Protein AF-A0A674AC96-F1 (afdb_monomer)

Solvent-accessible surface area (backbone atoms only — not comparable to full-atom values): 7397 Å² total; per-residue 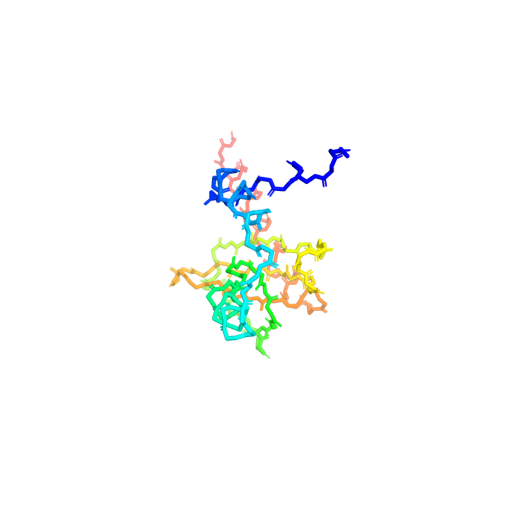(Å²): 136,88,90,78,75,88,74,84,86,72,98,69,66,78,69,61,66,71,56,60,78,75,60,88,80,70,61,73,66,58,54,53,51,48,53,62,73,60,60,70,77,70,84,85,58,64,89,62,62,58,94,65,89,75,65,68,90,48,51,77,47,74,46,84,41,68,64,46,102,86,30,92,50,62,31,37,34,34,35,29,78,85,77,48,77,42,33,34,51,72,90,39,69,68,51,50,53,52,5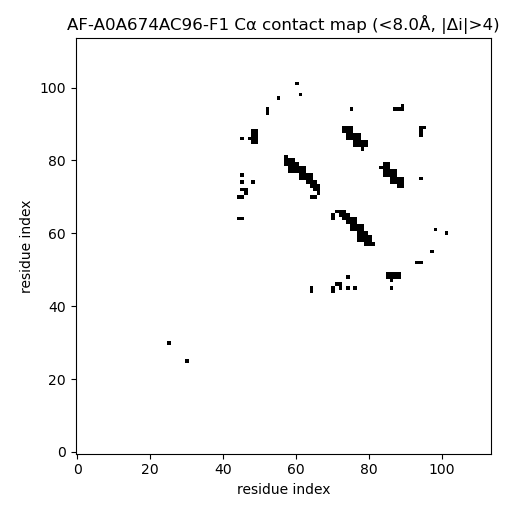2,50,54,52,50,51,51,53,53,51,54,56,60,76,75,108

Sequence (114 aa):
SVCLCYYWNTEINCWTIRVIFSLHQDSSLIVYLFIFFTARRRKGCCQSYTGGEIPFGVIVGYTLQTPIEICRIPAIIFHTEKGKDLCADPSKSWVIQHVNRLGDRAVHIRKSQS

InterPro domains:
  IPR000827 CC chemokine, conserved site [PS00472] (45-88)
  IPR001811 Chemokine interleukin-8-like domain [PF00048] (45-102)
  IPR001811 Chemokine interleukin-8-like domain [SM00199] (42-102)
  IPR036048 Chemokine interleukin-8-like superfamily [SSF54117] (42-109)
  IPR039809 Chemokine beta/gamma/delta [PTHR12015] (38-102)

Radius of gyration: 21.25 Å; Cα contacts (8 Å, |Δi|>4): 91; chains: 1; bounding box: 54×45×34 Å

Organism: Salmo trutta (NCBI:txid8032)

Structure (mmCIF, N/CA/C/O backbone):
data_AF-A0A674AC96-F1
#
_entry.id   AF-A0A674AC96-F1
#
loop_
_atom_site.group_PDB
_atom_site.id
_atom_site.type_symbol
_atom_site.label_atom_id
_atom_site.label_alt_id
_atom_site.label_comp_id
_atom_site.label_asym_id
_atom_site.label_entity_id
_atom_site.label_seq_id
_atom_site.pdbx_PDB_ins_code
_atom_site.Cartn_x
_atom_site.Cartn_y
_atom_site.Cartn_z
_atom_site.occupancy
_atom_site.B_iso_or_equiv
_atom_site.auth_seq_id
_atom_site.auth_comp_id
_atom_site.auth_asym_id
_atom_site.auth_atom_id
_atom_site.pdbx_PDB_model_num
ATOM 1 N N . SER A 1 1 ? 38.240 -1.709 -1.115 1.00 33.84 1 SER A N 1
ATOM 2 C CA . SER A 1 1 ? 37.853 -1.468 0.284 1.00 33.84 1 SER A CA 1
ATOM 3 C C . SER A 1 1 ? 36.583 -0.639 0.335 1.00 33.84 1 SER A C 1
ATOM 5 O O . SER A 1 1 ? 36.549 0.420 -0.265 1.00 33.84 1 SER A O 1
ATOM 7 N N . VAL A 1 2 ? 35.574 -1.165 1.038 1.00 32.88 2 VAL A N 1
ATOM 8 C CA . VAL A 1 2 ? 34.388 -0.488 1.607 1.00 32.88 2 VAL A CA 1
ATOM 9 C C . VAL A 1 2 ? 33.355 0.131 0.645 1.00 32.88 2 VAL A C 1
ATOM 11 O O . VAL A 1 2 ? 33.310 1.336 0.459 1.00 32.88 2 VAL A O 1
ATOM 14 N N . CYS A 1 3 ? 32.439 -0.695 0.124 1.00 27.28 3 CYS A N 1
ATOM 15 C CA . CYS A 1 3 ? 31.068 -0.253 -0.195 1.00 27.28 3 CYS A CA 1
ATOM 16 C C . CYS A 1 3 ? 30.062 -1.427 -0.190 1.00 27.28 3 CYS A C 1
ATOM 18 O O . CYS A 1 3 ? 29.196 -1.536 -1.045 1.00 27.28 3 CYS A O 1
ATOM 20 N N . LEU A 1 4 ? 30.208 -2.360 0.759 1.00 29.59 4 LEU A N 1
ATOM 21 C CA . LEU A 1 4 ? 29.271 -3.485 0.955 1.00 29.59 4 LEU A CA 1
ATOM 22 C C . LEU A 1 4 ? 28.627 -3.491 2.351 1.00 29.59 4 LEU A C 1
ATOM 24 O O . LEU A 1 4 ? 27.894 -4.413 2.690 1.00 29.59 4 LEU A O 1
ATOM 28 N N . CYS A 1 5 ? 28.860 -2.451 3.159 1.00 31.81 5 CYS A N 1
ATOM 29 C CA . CYS A 1 5 ? 28.284 -2.350 4.503 1.00 31.81 5 CYS A CA 1
ATOM 30 C C . CYS A 1 5 ? 26.919 -1.641 4.553 1.00 31.81 5 CYS A C 1
ATOM 32 O O . CYS A 1 5 ? 26.299 -1.640 5.608 1.00 31.81 5 CYS A O 1
ATOM 34 N N . TYR A 1 6 ? 26.422 -1.051 3.459 1.00 29.28 6 TYR A N 1
ATOM 35 C CA . TYR A 1 6 ? 25.280 -0.124 3.539 1.00 29.28 6 TYR A CA 1
ATOM 36 C C . TYR A 1 6 ? 23.878 -0.737 3.405 1.00 29.28 6 TYR A C 1
ATOM 38 O O . TYR A 1 6 ? 22.902 0.002 3.354 1.00 29.28 6 TYR A O 1
ATOM 46 N N . TYR A 1 7 ? 23.736 -2.064 3.387 1.00 28.48 7 TYR A N 1
ATOM 47 C CA . TYR A 1 7 ? 22.407 -2.693 3.358 1.00 28.48 7 TYR A CA 1
ATOM 48 C C . TYR A 1 7 ? 22.304 -3.884 4.317 1.00 28.48 7 TYR A C 1
ATOM 50 O O . TYR A 1 7 ? 21.885 -4.987 3.969 1.00 28.48 7 TYR A O 1
ATOM 58 N N . TRP A 1 8 ? 22.708 -3.656 5.566 1.00 32.81 8 TRP A N 1
ATOM 59 C CA . TRP A 1 8 ? 22.309 -4.512 6.678 1.00 32.81 8 TRP A CA 1
ATOM 60 C C . TRP A 1 8 ? 20.800 -4.364 6.913 1.00 32.81 8 TRP A C 1
ATOM 62 O O . TRP A 1 8 ? 20.370 -3.373 7.489 1.00 32.81 8 TRP A O 1
ATOM 72 N N . ASN A 1 9 ? 20.007 -5.354 6.492 1.00 33.19 9 ASN A N 1
ATOM 73 C CA . ASN A 1 9 ? 19.041 -5.981 7.403 1.00 33.19 9 ASN A CA 1
ATOM 74 C C . ASN A 1 9 ? 18.579 -7.358 6.894 1.00 33.19 9 ASN A C 1
ATOM 76 O O . ASN A 1 9 ? 17.442 -7.560 6.465 1.00 33.19 9 ASN A O 1
ATOM 80 N N . THR A 1 10 ? 19.490 -8.328 6.874 1.00 37.03 10 THR A N 1
ATOM 81 C CA . THR A 1 10 ? 19.140 -9.752 6.988 1.00 37.03 10 THR A CA 1
ATOM 82 C C . THR A 1 10 ? 20.388 -10.469 7.478 1.00 37.03 10 THR A C 1
ATOM 84 O O . THR A 1 10 ? 21.419 -10.391 6.816 1.00 37.03 10 THR A O 1
ATOM 87 N N . GLU A 1 11 ? 20.309 -11.106 8.642 1.00 37.62 11 GLU A N 1
ATOM 88 C CA . GLU A 1 11 ? 21.405 -11.834 9.282 1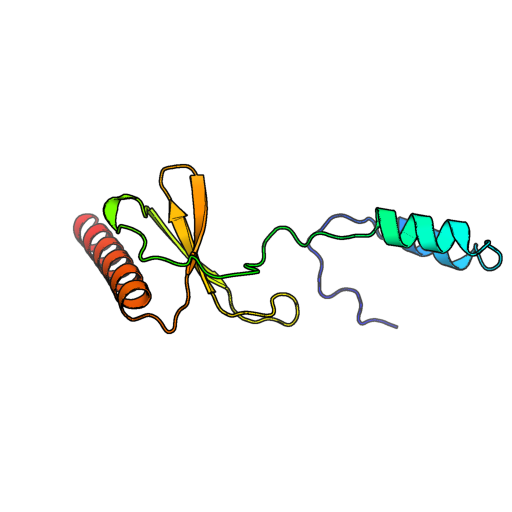.00 37.62 11 GLU A CA 1
ATOM 89 C C . GLU A 1 11 ? 22.006 -12.906 8.358 1.00 37.62 11 GLU A C 1
ATOM 91 O O . GLU A 1 11 ? 21.562 -14.050 8.306 1.00 37.62 11 GLU A O 1
ATOM 96 N N . ILE A 1 12 ? 23.050 -12.541 7.619 1.00 40.28 12 ILE A N 1
ATOM 97 C CA . ILE A 1 12 ?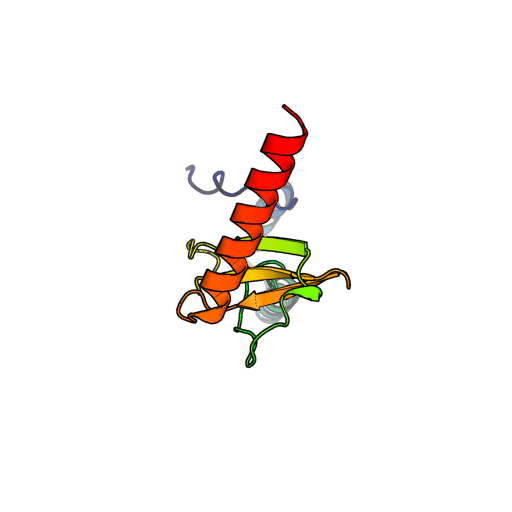 24.023 -13.485 7.080 1.00 40.28 12 ILE A CA 1
ATOM 98 C C . ILE A 1 12 ? 25.361 -13.011 7.627 1.00 40.28 12 ILE A C 1
ATOM 100 O O . ILE A 1 12 ? 25.948 -12.043 7.149 1.00 40.28 12 ILE A O 1
ATOM 104 N N . ASN A 1 13 ? 25.788 -13.654 8.711 1.00 37.69 13 ASN A N 1
ATOM 105 C CA . ASN A 1 13 ? 26.997 -13.314 9.447 1.00 37.69 13 ASN A CA 1
ATOM 106 C C . ASN A 1 13 ? 28.218 -13.264 8.511 1.00 37.69 13 ASN A C 1
ATOM 108 O O . ASN A 1 13 ? 28.499 -14.236 7.813 1.00 37.69 13 ASN A O 1
ATOM 112 N N . CYS A 1 14 ? 28.982 -12.163 8.560 1.00 42.59 14 CYS A N 1
ATOM 113 C CA . CYS A 1 14 ? 30.210 -11.880 7.788 1.00 42.59 14 CYS A CA 1
ATOM 114 C C . CYS A 1 14 ? 31.295 -12.983 7.814 1.00 42.59 14 CYS A C 1
ATOM 116 O O . CYS A 1 14 ? 32.270 -12.916 7.066 1.00 42.59 14 CYS A O 1
ATOM 118 N N . TRP A 1 15 ? 31.138 -14.005 8.656 1.00 31.83 15 TRP A N 1
ATOM 119 C CA . TRP A 1 15 ? 31.978 -15.200 8.690 1.00 31.83 15 TRP A CA 1
ATOM 120 C C . TRP A 1 15 ? 31.879 -16.049 7.415 1.00 31.83 15 TRP A C 1
ATOM 122 O O . TRP A 1 15 ? 32.867 -16.667 7.029 1.00 31.83 15 TRP A O 1
ATOM 132 N N . THR A 1 16 ? 30.738 -16.047 6.717 1.00 41.78 16 THR A N 1
ATOM 133 C CA . THR A 1 16 ? 30.533 -16.869 5.508 1.00 41.78 16 THR A CA 1
ATOM 134 C C . THR A 1 16 ? 31.306 -16.363 4.290 1.00 41.78 16 THR A C 1
ATOM 136 O O . THR A 1 16 ? 31.719 -17.164 3.456 1.00 41.78 16 THR A O 1
ATOM 139 N N . ILE A 1 17 ? 31.595 -15.061 4.204 1.00 43.34 17 ILE A N 1
ATOM 140 C CA . ILE A 1 17 ? 32.365 -14.492 3.085 1.00 43.34 17 ILE A CA 1
ATOM 141 C C . ILE A 1 17 ? 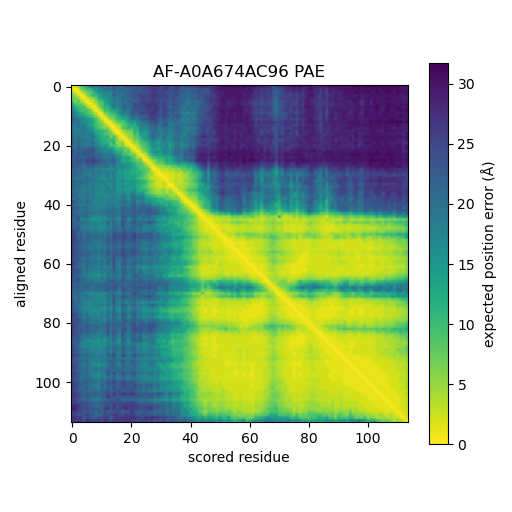33.848 -14.903 3.159 1.00 43.34 17 ILE A C 1
ATOM 143 O O . ILE A 1 17 ? 34.473 -15.109 2.119 1.00 43.34 17 ILE A O 1
ATOM 147 N N . ARG A 1 18 ? 34.410 -15.120 4.362 1.00 41.62 18 ARG A N 1
ATOM 148 C CA . ARG A 1 18 ? 35.795 -15.621 4.521 1.00 41.62 18 ARG A CA 1
ATOM 149 C C . ARG A 1 18 ? 35.988 -17.056 4.020 1.00 41.62 18 ARG A C 1
ATOM 151 O O . ARG A 1 18 ? 37.125 -17.440 3.780 1.00 41.62 18 ARG A O 1
ATOM 158 N N . VAL A 1 19 ? 34.912 -17.823 3.837 1.00 44.84 19 VAL A N 1
ATOM 159 C CA . VAL A 1 19 ? 34.973 -19.212 3.346 1.00 44.84 19 VAL A CA 1
ATOM 160 C C . VAL A 1 19 ? 35.057 -19.269 1.812 1.00 44.84 19 VAL A C 1
ATOM 162 O O . VAL A 1 19 ? 35.648 -20.193 1.264 1.00 44.84 19 VAL A O 1
ATOM 165 N N . ILE A 1 20 ? 34.540 -18.252 1.110 1.00 49.91 20 ILE A N 1
ATOM 166 C CA . ILE A 1 20 ? 34.445 -18.229 -0.363 1.00 49.91 20 ILE A CA 1
ATOM 167 C C . ILE A 1 20 ? 35.821 -18.072 -1.037 1.00 49.91 20 ILE A C 1
ATOM 169 O O . ILE A 1 20 ? 36.044 -18.637 -2.101 1.00 49.91 20 ILE A O 1
ATOM 173 N N . PHE A 1 21 ? 36.778 -17.370 -0.421 1.00 43.41 21 PHE A N 1
ATOM 174 C CA . PHE A 1 21 ? 38.101 -17.156 -1.032 1.00 43.41 21 PHE A CA 1
ATOM 175 C C . PHE A 1 21 ? 39.040 -18.378 -0.991 1.00 43.41 21 PHE A C 1
ATOM 177 O O . PHE A 1 21 ? 40.068 -18.357 -1.663 1.00 43.41 21 PHE A O 1
ATOM 184 N N . SER A 1 22 ? 38.696 -19.443 -0.256 1.00 43.16 22 SER A N 1
ATOM 185 C CA . SER A 1 22 ? 39.505 -20.675 -0.195 1.00 43.16 22 SER A CA 1
ATOM 186 C C . SER A 1 22 ? 39.062 -21.770 -1.174 1.00 43.16 22 SER A C 1
ATOM 188 O O . SER A 1 22 ? 39.722 -22.802 -1.253 1.00 43.16 22 SER A O 1
ATOM 190 N N . LEU A 1 23 ? 37.982 -21.569 -1.936 1.00 45.88 23 LEU A N 1
ATOM 191 C CA . LEU A 1 23 ? 37.443 -22.555 -2.882 1.00 45.88 23 LEU A CA 1
ATOM 192 C C . LEU A 1 23 ? 37.712 -22.113 -4.326 1.00 45.88 23 LEU A C 1
ATOM 194 O O . LEU A 1 23 ? 36.806 -21.873 -5.118 1.00 45.88 23 LEU A O 1
ATOM 198 N N . HIS A 1 24 ? 38.992 -21.976 -4.672 1.00 45.69 24 HIS A N 1
ATOM 199 C CA . HIS A 1 24 ? 39.433 -21.680 -6.039 1.00 45.69 24 HIS A CA 1
ATOM 200 C C . HIS A 1 24 ? 39.441 -22.917 -6.960 1.00 45.69 24 HIS A C 1
ATOM 202 O O . HIS A 1 24 ? 40.037 -22.872 -8.034 1.00 45.69 24 HIS A O 1
ATOM 208 N N . GLN A 1 25 ? 38.778 -24.016 -6.581 1.00 56.75 25 GLN A N 1
ATOM 209 C CA . GLN A 1 25 ? 38.823 -25.260 -7.348 1.00 56.75 25 GLN A CA 1
ATOM 210 C C . GLN A 1 25 ? 37.564 -26.119 -7.172 1.00 56.75 25 GLN A C 1
ATOM 212 O O . GLN A 1 25 ? 37.677 -27.266 -6.763 1.00 56.75 25 GLN A O 1
ATOM 217 N N . ASP A 1 26 ? 36.366 -25.620 -7.493 1.00 50.97 26 ASP A N 1
ATOM 218 C CA . ASP A 1 26 ? 35.162 -26.447 -7.341 1.00 50.97 26 ASP A CA 1
ATOM 219 C C . ASP A 1 26 ? 34.239 -26.457 -8.564 1.00 50.97 26 ASP A C 1
ATOM 221 O O . ASP A 1 26 ? 33.622 -25.467 -8.955 1.00 50.97 26 ASP A O 1
ATOM 225 N N . SER A 1 27 ? 34.195 -27.655 -9.153 1.00 65.50 27 SER A N 1
ATOM 226 C CA . SER A 1 27 ? 33.262 -28.229 -10.124 1.00 65.50 27 SER A CA 1
ATOM 227 C C . SER A 1 27 ? 31.946 -27.466 -10.321 1.00 65.50 27 SER A C 1
ATOM 229 O O . SER A 1 27 ? 31.228 -27.173 -9.366 1.00 65.50 27 SER A O 1
ATOM 231 N N . SER A 1 28 ? 31.552 -27.272 -11.588 1.00 66.00 28 SER A N 1
ATOM 232 C CA . SER A 1 28 ? 30.357 -26.521 -12.014 1.00 66.00 28 SER A CA 1
ATOM 233 C C . SER A 1 28 ? 29.065 -26.883 -11.265 1.00 66.00 28 SER A C 1
ATOM 235 O O . SER A 1 28 ? 28.218 -26.020 -11.062 1.00 66.00 28 SER A O 1
ATOM 237 N N . LEU A 1 29 ? 28.914 -28.129 -10.805 1.00 61.84 29 LEU A N 1
ATOM 238 C CA . LEU A 1 29 ? 27.750 -28.588 -10.037 1.00 61.84 29 LEU A CA 1
ATOM 239 C C . LEU A 1 29 ? 27.596 -27.887 -8.677 1.00 61.84 29 LEU A C 1
ATOM 241 O O . LEU A 1 29 ? 26.471 -27.598 -8.276 1.00 61.84 29 LEU A O 1
ATOM 245 N N . ILE A 1 30 ? 28.699 -27.574 -7.989 1.00 69.06 30 ILE A N 1
ATOM 246 C CA . ILE A 1 30 ? 28.680 -26.873 -6.694 1.00 69.06 30 ILE A CA 1
ATOM 247 C C . ILE A 1 30 ? 28.190 -25.436 -6.890 1.00 69.06 30 ILE A C 1
ATOM 249 O O . ILE A 1 30 ? 27.361 -24.953 -6.119 1.00 69.06 30 ILE A O 1
ATOM 253 N N . VAL A 1 31 ? 28.620 -24.788 -7.977 1.00 66.62 31 VAL A N 1
ATOM 254 C CA . VAL A 1 31 ? 28.141 -23.456 -8.370 1.00 66.62 31 VAL A CA 1
ATOM 255 C C . VAL A 1 31 ? 26.632 -23.481 -8.647 1.00 66.62 31 VAL A C 1
ATOM 257 O O . VAL A 1 31 ? 25.905 -22.636 -8.129 1.00 66.62 31 VAL A O 1
ATOM 260 N N . TYR A 1 32 ? 26.128 -24.470 -9.396 1.00 65.88 32 TYR A N 1
ATOM 261 C CA . TYR A 1 32 ? 24.689 -24.607 -9.674 1.00 65.88 32 TYR A CA 1
ATOM 262 C C . TYR A 1 32 ? 23.856 -24.884 -8.417 1.00 65.88 32 TYR A C 1
ATOM 264 O O . TYR A 1 32 ? 22.801 -24.273 -8.238 1.00 65.88 32 TYR A O 1
ATOM 272 N N . LEU A 1 33 ? 24.333 -25.754 -7.523 1.00 63.19 33 LEU A N 1
ATOM 273 C CA . LEU A 1 33 ? 23.701 -26.004 -6.226 1.00 63.19 33 LEU A CA 1
ATOM 274 C C . LEU A 1 33 ? 23.659 -24.724 -5.385 1.00 63.19 33 LEU A C 1
ATOM 276 O O . LEU A 1 33 ? 22.606 -24.380 -4.857 1.00 63.19 33 LEU A O 1
ATOM 280 N N . PHE A 1 34 ? 24.754 -23.966 -5.319 1.00 62.69 34 PHE A N 1
ATOM 281 C CA . PHE A 1 34 ? 24.801 -22.698 -4.592 1.00 62.69 34 PHE A CA 1
ATOM 282 C C . PHE A 1 34 ? 23.841 -21.652 -5.176 1.00 62.69 34 PHE A C 1
ATOM 284 O O . PHE A 1 34 ? 23.124 -20.995 -4.425 1.00 62.69 34 PHE A O 1
ATOM 291 N N . ILE A 1 35 ? 23.748 -21.525 -6.504 1.00 61.34 35 ILE A N 1
ATOM 292 C CA . ILE A 1 35 ? 22.773 -20.641 -7.171 1.00 61.34 35 ILE A CA 1
ATOM 293 C C . ILE A 1 35 ? 21.334 -21.064 -6.837 1.00 61.34 35 ILE A C 1
ATOM 295 O O . ILE A 1 35 ? 20.490 -20.215 -6.552 1.00 61.34 35 ILE A O 1
ATOM 299 N N . PHE A 1 36 ? 21.053 -22.369 -6.822 1.00 57.91 36 PHE A N 1
ATOM 300 C CA . PHE A 1 36 ? 19.735 -22.901 -6.479 1.00 57.91 36 PHE A CA 1
ATOM 301 C C . PHE A 1 36 ? 19.376 -22.645 -5.006 1.00 57.91 36 PHE A C 1
ATOM 303 O O . PHE A 1 36 ? 18.277 -22.177 -4.710 1.00 57.91 36 PHE A O 1
ATOM 310 N N . PHE A 1 37 ? 20.317 -22.867 -4.082 1.00 57.44 37 PHE A N 1
ATOM 311 C CA . PHE A 1 37 ? 20.134 -22.596 -2.650 1.00 57.44 37 PHE A CA 1
ATOM 312 C C . PHE A 1 37 ? 20.064 -21.096 -2.324 1.00 57.44 37 PHE A C 1
ATOM 314 O O . PHE A 1 37 ? 19.348 -20.699 -1.406 1.00 57.44 37 PHE A O 1
ATOM 321 N N . THR A 1 38 ? 20.762 -20.245 -3.082 1.00 54.31 38 THR A N 1
ATOM 322 C CA . THR A 1 38 ? 20.741 -18.780 -2.914 1.00 54.31 38 THR A CA 1
ATOM 323 C C . THR A 1 38 ? 19.632 -18.088 -3.706 1.00 54.31 38 THR A C 1
ATOM 325 O O . THR A 1 38 ? 19.595 -16.854 -3.741 1.00 54.31 38 THR A O 1
ATOM 328 N N . ALA A 1 39 ? 18.683 -18.839 -4.284 1.00 53.84 39 ALA A N 1
ATOM 329 C CA . ALA A 1 39 ? 17.489 -18.297 -4.925 1.00 53.84 39 ALA A CA 1
ATOM 330 C C . ALA A 1 39 ? 16.614 -17.553 -3.900 1.00 53.84 39 ALA A C 1
ATOM 332 O O . ALA A 1 39 ? 15.631 -18.052 -3.348 1.00 53.84 39 ALA A O 1
ATOM 333 N N . ARG A 1 40 ? 16.975 -16.298 -3.637 1.00 53.50 40 ARG A N 1
ATOM 334 C CA . ARG A 1 40 ? 16.266 -15.401 -2.739 1.00 53.50 40 ARG A CA 1
ATOM 335 C C . ARG A 1 40 ? 14.978 -14.972 -3.428 1.00 53.50 40 ARG A C 1
ATOM 337 O O . ARG A 1 40 ? 14.939 -13.959 -4.124 1.00 53.50 40 ARG A O 1
ATOM 344 N N . ARG A 1 41 ? 13.887 -15.707 -3.194 1.00 51.78 41 ARG A N 1
ATOM 345 C CA . ARG A 1 41 ? 12.537 -15.135 -3.310 1.00 51.78 41 ARG A CA 1
ATOM 346 C C . ARG A 1 41 ? 12.511 -13.958 -2.338 1.00 51.78 41 ARG A C 1
ATOM 348 O O . ARG A 1 41 ? 12.450 -14.157 -1.127 1.00 51.78 41 ARG A O 1
ATOM 355 N N . ARG A 1 42 ? 12.664 -12.736 -2.857 1.00 53.62 42 ARG A N 1
ATOM 356 C CA . ARG A 1 42 ? 12.653 -11.509 -2.054 1.00 53.62 42 ARG A CA 1
ATOM 357 C C . ARG A 1 42 ? 11.253 -11.345 -1.464 1.00 53.62 42 ARG A C 1
ATOM 359 O O . ARG A 1 42 ? 10.364 -10.791 -2.102 1.00 53.62 42 ARG A O 1
ATOM 366 N N . LYS A 1 43 ? 11.050 -11.912 -0.273 1.00 56.38 43 LYS A N 1
ATOM 367 C CA . LYS A 1 43 ? 9.849 -11.729 0.540 1.00 56.38 43 LYS A CA 1
ATOM 368 C C . LYS A 1 43 ? 9.776 -10.240 0.883 1.00 56.38 43 LYS A C 1
ATOM 370 O O . LYS A 1 43 ? 10.661 -9.752 1.577 1.00 56.38 43 LYS A O 1
ATOM 375 N N . GLY A 1 44 ? 8.798 -9.524 0.329 1.00 70.06 44 GLY A N 1
ATOM 376 C CA . GLY A 1 44 ? 8.511 -8.137 0.713 1.00 70.06 44 GLY A CA 1
ATOM 377 C C . GLY A 1 44 ? 8.205 -7.155 -0.420 1.00 70.06 44 GLY A C 1
ATOM 378 O O . GLY A 1 44 ? 7.590 -6.139 -0.138 1.00 70.06 44 GLY A O 1
ATOM 379 N N . CYS A 1 45 ? 8.573 -7.430 -1.680 1.00 80.69 45 CYS A N 1
ATOM 380 C CA . CYS A 1 45 ? 8.189 -6.550 -2.797 1.00 80.69 45 CYS A CA 1
ATOM 381 C C . CYS A 1 45 ? 6.903 -7.041 -3.476 1.00 80.69 45 CYS A C 1
ATOM 383 O O . CYS A 1 45 ? 6.776 -8.229 -3.789 1.00 80.69 45 CYS A O 1
ATOM 385 N N . CYS A 1 46 ? 6.020 -6.111 -3.833 1.00 86.12 46 CYS A N 1
ATOM 386 C CA . CYS A 1 46 ? 4.970 -6.350 -4.817 1.00 86.12 46 CYS A CA 1
ATOM 387 C C . CYS A 1 46 ? 5.578 -6.724 -6.173 1.00 86.12 46 CYS A C 1
ATOM 389 O O . CYS A 1 46 ? 6.472 -6.038 -6.670 1.00 86.12 46 CYS A O 1
ATOM 391 N N . GLN A 1 47 ? 5.080 -7.810 -6.766 1.00 82.88 47 GLN A N 1
ATOM 392 C CA . GLN A 1 47 ? 5.467 -8.273 -8.107 1.00 82.88 47 GLN A CA 1
ATOM 393 C C . GLN A 1 47 ? 4.385 -7.987 -9.154 1.00 82.88 47 GLN A C 1
ATOM 395 O O . GLN A 1 47 ? 4.687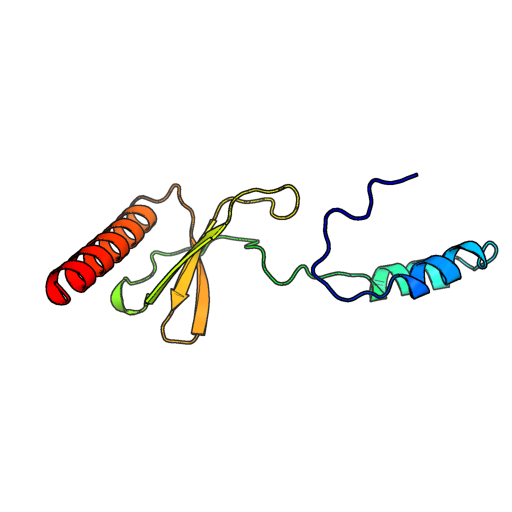 -7.889 -10.339 1.00 82.88 47 GLN A O 1
ATOM 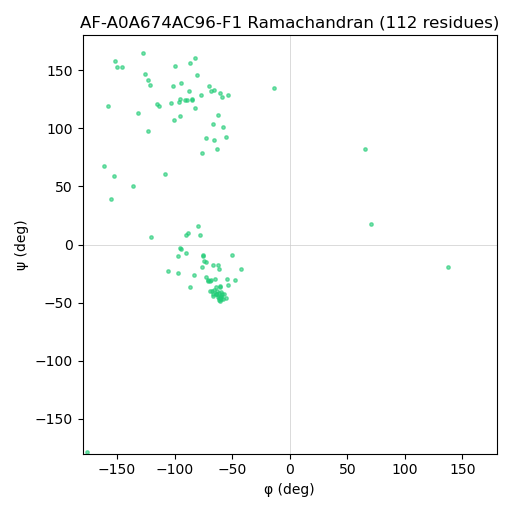400 N N . SER A 1 48 ? 3.136 -7.834 -8.715 1.00 86.62 48 SER A N 1
ATOM 401 C CA . SER A 1 48 ? 1.974 -7.556 -9.555 1.00 86.62 48 SER A CA 1
ATOM 402 C C . SER A 1 48 ? 0.920 -6.792 -8.760 1.00 86.62 48 SER A C 1
ATOM 404 O O . SER A 1 48 ? 0.879 -6.879 -7.531 1.00 86.62 48 SER A O 1
ATOM 406 N N . TYR A 1 49 ? 0.045 -6.080 -9.464 1.00 92.38 49 TYR A N 1
ATOM 407 C CA . TYR A 1 49 ? -1.117 -5.425 -8.871 1.00 92.38 49 TYR A CA 1
ATOM 408 C C . TYR A 1 49 ? -2.319 -6.369 -8.798 1.00 92.38 49 TYR A C 1
ATOM 410 O O . TYR A 1 49 ? -2.436 -7.323 -9.569 1.00 92.38 49 TYR A O 1
ATOM 418 N N . THR A 1 50 ? -3.230 -6.078 -7.877 1.00 90.19 50 THR A N 1
ATOM 419 C CA . THR A 1 50 ? -4.538 -6.727 -7.792 1.00 90.19 50 THR A CA 1
ATOM 420 C C . THR A 1 50 ? -5.377 -6.310 -8.999 1.00 90.19 50 THR A C 1
ATOM 422 O O . THR A 1 50 ? -5.448 -5.129 -9.331 1.00 90.19 50 THR A O 1
ATOM 425 N N . GLY A 1 51 ? -6.003 -7.279 -9.672 1.00 88.62 51 GLY A N 1
ATOM 426 C CA . GLY A 1 51 ? -6.733 -7.033 -10.922 1.00 88.62 51 GLY A CA 1
ATOM 427 C C . GLY A 1 51 ? -8.067 -6.296 -10.764 1.00 88.62 51 GLY A C 1
ATOM 428 O O . GLY A 1 51 ? -8.601 -5.804 -11.753 1.00 88.62 51 GLY A O 1
ATOM 429 N N . GLY A 1 52 ? -8.605 -6.211 -9.546 1.00 90.31 52 GLY A N 1
ATOM 430 C CA . GLY A 1 52 ? -9.894 -5.586 -9.252 1.00 90.31 52 GLY A CA 1
ATOM 431 C C . GLY A 1 52 ? -9.810 -4.538 -8.148 1.00 90.31 52 GLY A C 1
ATOM 432 O O . GLY A 1 52 ? -8.829 -4.476 -7.404 1.00 90.31 52 GLY A O 1
ATOM 433 N N . GLU A 1 53 ? -10.862 -3.728 -8.048 1.00 93.00 53 GLU A N 1
ATOM 434 C CA . GLU A 1 53 ? -11.047 -2.804 -6.932 1.00 93.00 53 GLU A CA 1
ATOM 435 C C . GLU A 1 53 ? -11.260 -3.581 -5.631 1.00 93.00 53 GLU A C 1
ATOM 437 O O . GLU A 1 53 ? -12.028 -4.545 -5.569 1.00 93.00 53 GLU A O 1
ATOM 442 N N . ILE A 1 54 ? -10.542 -3.170 -4.589 1.00 92.81 54 ILE A N 1
ATOM 443 C CA . ILE A 1 54 ? -10.616 -3.796 -3.272 1.00 92.81 54 ILE A CA 1
ATOM 444 C C . ILE A 1 54 ? -11.685 -3.052 -2.472 1.00 92.81 54 ILE A C 1
ATOM 446 O O . ILE A 1 54 ? -11.559 -1.842 -2.306 1.00 92.81 54 ILE A O 1
ATOM 450 N N . PRO A 1 55 ? -12.708 -3.731 -1.928 1.00 93.94 55 PRO A N 1
ATOM 451 C CA . PRO A 1 55 ? -13.718 -3.068 -1.113 1.00 93.94 55 PRO A CA 1
ATOM 452 C C . PRO A 1 55 ? -13.099 -2.366 0.104 1.00 93.94 55 PRO A C 1
ATOM 454 O O . PRO A 1 55 ? -12.422 -2.998 0.912 1.00 93.94 55 PRO A O 1
ATOM 457 N N . PHE A 1 56 ? -13.388 -1.077 0.299 1.00 94.44 56 PHE A N 1
ATOM 458 C CA . PHE A 1 56 ? -12.832 -0.299 1.417 1.00 94.44 56 PHE A CA 1
ATOM 459 C C . PHE A 1 56 ? -13.065 -0.927 2.798 1.00 94.44 56 PHE A C 1
ATOM 461 O O . PHE A 1 56 ? -12.215 -0.822 3.675 1.00 94.44 56 PHE A O 1
ATOM 468 N N . GLY A 1 57 ? -14.212 -1.583 2.996 1.00 93.44 57 GLY A N 1
ATOM 469 C CA . GLY A 1 57 ? -14.596 -2.149 4.291 1.00 93.44 57 GLY A CA 1
ATOM 470 C C . GLY A 1 57 ? -13.648 -3.225 4.818 1.00 93.44 57 GLY A C 1
ATOM 471 O O . GLY A 1 57 ? -13.632 -3.449 6.018 1.00 93.44 57 GLY A O 1
ATOM 472 N N . VAL A 1 58 ? -12.849 -3.863 3.955 1.00 94.19 58 VAL A N 1
ATOM 473 C CA . VAL A 1 58 ? -11.888 -4.894 4.382 1.00 94.19 58 VAL A CA 1
ATOM 474 C C . VAL A 1 58 ? -10.481 -4.347 4.628 1.00 94.19 58 VAL A C 1
ATOM 476 O O . VAL A 1 58 ? -9.602 -5.116 5.015 1.00 94.19 58 VAL A O 1
ATOM 479 N N . ILE A 1 59 ? -10.247 -3.056 4.367 1.00 95.94 59 ILE A N 1
ATOM 480 C CA . ILE A 1 59 ? -8.932 -2.415 4.444 1.00 95.94 59 ILE A CA 1
ATOM 481 C C . ILE A 1 59 ? -8.778 -1.728 5.801 1.00 95.94 59 ILE A C 1
ATOM 483 O O . ILE A 1 59 ? -9.547 -0.831 6.149 1.00 95.94 59 ILE A O 1
ATOM 487 N N . VAL A 1 60 ? -7.735 -2.110 6.540 1.00 94.38 60 VAL A N 1
ATOM 488 C CA . VAL A 1 60 ? -7.403 -1.513 7.846 1.00 94.38 60 VAL A CA 1
ATOM 489 C C . VAL A 1 60 ? -6.340 -0.430 7.750 1.00 94.38 60 VAL A C 1
ATOM 491 O O . VAL A 1 60 ? -6.274 0.453 8.600 1.00 94.38 60 VAL A O 1
ATOM 494 N N . GLY A 1 61 ? -5.506 -0.479 6.715 1.00 94.06 61 GLY A N 1
ATOM 495 C CA . GLY A 1 61 ? -4.388 0.437 6.557 1.00 94.06 61 GLY A CA 1
ATOM 496 C C . GLY A 1 61 ? -3.658 0.224 5.243 1.00 94.06 61 GLY A C 1
ATOM 497 O O . GLY A 1 61 ? -4.037 -0.621 4.428 1.00 94.06 61 GLY A O 1
ATOM 498 N N . TYR A 1 62 ? -2.601 1.003 5.040 1.00 94.75 62 TYR A N 1
ATOM 499 C CA . TYR A 1 62 ? -1.783 0.920 3.841 1.00 94.75 62 TYR A CA 1
ATOM 500 C C . TYR A 1 62 ? -0.310 1.202 4.137 1.00 94.75 62 TYR A C 1
ATOM 5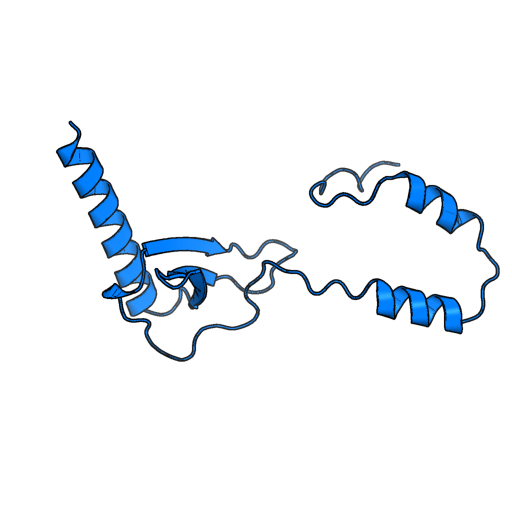02 O O . TYR A 1 62 ? 0.015 1.956 5.052 1.00 94.75 62 TYR A O 1
ATOM 510 N N . THR A 1 63 ? 0.563 0.635 3.310 1.00 91.69 63 THR A N 1
ATOM 511 C CA . THR A 1 63 ? 1.997 0.927 3.268 1.00 91.69 63 THR A CA 1
ATOM 512 C C . THR A 1 63 ? 2.384 1.371 1.861 1.00 91.69 63 THR A C 1
ATOM 514 O O . THR A 1 63 ? 1.888 0.841 0.865 1.00 91.69 63 THR A O 1
ATOM 517 N N . LEU A 1 64 ? 3.278 2.354 1.765 1.00 91.06 64 LEU A N 1
ATOM 518 C CA . LEU A 1 64 ? 3.813 2.826 0.490 1.00 91.06 64 LEU A CA 1
ATOM 519 C C . LEU A 1 64 ? 5.061 2.027 0.113 1.00 91.06 64 LEU A C 1
ATOM 521 O O . LEU A 1 64 ? 6.032 1.992 0.866 1.00 91.06 64 LEU A O 1
ATOM 525 N N . GLN A 1 65 ? 5.052 1.432 -1.076 1.00 86.25 65 GLN A N 1
ATOM 526 C CA . GLN A 1 65 ? 6.233 0.832 -1.683 1.00 86.25 65 GLN A CA 1
ATOM 527 C C . GLN A 1 65 ? 6.807 1.800 -2.716 1.00 86.25 65 GLN A C 1
ATOM 529 O O . GLN A 1 65 ? 6.255 1.976 -3.806 1.00 86.25 65 GLN A O 1
ATOM 534 N N . THR A 1 66 ? 7.940 2.411 -2.380 1.00 81.38 66 THR A N 1
ATOM 535 C CA . THR A 1 66 ? 8.716 3.220 -3.319 1.00 81.38 66 THR A CA 1
ATOM 536 C C . THR A 1 66 ? 9.584 2.321 -4.212 1.00 81.38 66 THR A C 1
ATOM 538 O O . THR A 1 66 ? 10.063 1.273 -3.765 1.00 81.38 66 THR A O 1
ATOM 541 N N . PRO A 1 67 ? 9.800 2.695 -5.485 1.00 69.19 67 PRO A N 1
ATOM 542 C CA . PRO A 1 67 ? 10.682 1.966 -6.387 1.00 69.19 67 PRO A CA 1
ATOM 543 C C . PRO A 1 67 ? 12.144 2.280 -6.037 1.00 69.19 67 PRO A C 1
ATOM 545 O O . PRO A 1 67 ? 12.788 3.122 -6.651 1.00 69.19 67 PRO A O 1
ATOM 548 N N . ILE A 1 68 ? 12.656 1.646 -4.986 1.00 65.25 68 ILE A N 1
ATOM 549 C CA . ILE A 1 68 ? 14.093 1.616 -4.668 1.00 65.25 68 ILE A CA 1
ATOM 550 C C . ILE A 1 68 ? 14.731 0.515 -5.535 1.00 65.25 68 ILE A C 1
ATOM 552 O O . ILE A 1 68 ? 14.016 -0.390 -5.964 1.00 65.25 68 ILE A O 1
ATOM 556 N N . GLU A 1 69 ? 16.054 0.527 -5.755 1.00 57.78 69 GLU A N 1
ATOM 557 C CA . GLU A 1 69 ? 16.824 -0.456 -6.560 1.00 57.78 69 GLU A CA 1
ATOM 558 C C . GLU A 1 69 ? 16.428 -1.942 -6.354 1.00 57.78 69 GLU A C 1
ATOM 560 O O . GLU A 1 69 ? 16.667 -2.803 -7.203 1.00 57.78 69 GLU A O 1
ATOM 565 N N . ILE A 1 70 ? 15.792 -2.263 -5.224 1.00 67.44 70 ILE A N 1
ATOM 566 C CA . ILE A 1 70 ? 15.346 -3.599 -4.832 1.00 67.44 70 ILE A CA 1
ATOM 567 C C . ILE A 1 70 ? 13.949 -3.969 -5.368 1.00 67.44 70 ILE A C 1
ATOM 569 O O . ILE A 1 70 ? 13.758 -5.139 -5.725 1.00 67.44 70 ILE A O 1
ATOM 573 N N . CYS A 1 71 ? 12.994 -3.033 -5.439 1.00 75.19 71 CYS A N 1
ATOM 574 C CA . CYS A 1 71 ? 11.617 -3.281 -5.884 1.00 75.19 71 CYS A CA 1
ATOM 575 C C . CYS A 1 71 ? 11.341 -2.545 -7.204 1.00 75.19 71 CYS A C 1
ATOM 577 O O . CYS A 1 71 ? 11.388 -1.324 -7.279 1.00 75.19 71 CYS A O 1
ATOM 579 N N . ARG A 1 72 ? 11.019 -3.302 -8.259 1.00 74.06 72 ARG A N 1
ATOM 580 C CA . ARG A 1 72 ? 10.906 -2.769 -9.630 1.00 74.06 72 ARG A CA 1
ATOM 581 C C . ARG A 1 72 ? 9.634 -1.964 -9.903 1.00 74.06 72 ARG A C 1
ATOM 583 O O . ARG A 1 72 ? 9.611 -1.230 -10.883 1.00 74.06 72 ARG A O 1
ATOM 590 N N . ILE A 1 73 ? 8.589 -2.122 -9.088 1.00 85.38 73 ILE A N 1
ATOM 591 C CA . ILE A 1 73 ? 7.300 -1.451 -9.296 1.00 85.38 73 ILE A CA 1
ATOM 592 C C . ILE A 1 73 ? 6.927 -0.573 -8.094 1.00 85.38 73 ILE A C 1
ATOM 594 O O . ILE A 1 73 ? 7.079 -1.020 -6.951 1.00 85.38 73 ILE A O 1
ATOM 598 N N . PRO A 1 74 ? 6.421 0.652 -8.319 1.00 88.62 74 PRO A N 1
ATOM 599 C CA . PRO A 1 74 ? 5.771 1.428 -7.271 1.00 88.62 74 PRO A CA 1
ATOM 600 C C . PRO A 1 74 ? 4.426 0.781 -6.930 1.00 88.62 74 PRO A C 1
ATOM 602 O O . PRO A 1 74 ? 3.690 0.377 -7.830 1.00 88.62 74 PRO A O 1
ATOM 605 N N . ALA A 1 75 ? 4.086 0.664 -5.651 1.00 91.94 75 ALA A N 1
ATOM 606 C CA . ALA A 1 75 ? 2.817 0.063 -5.245 1.00 91.94 75 ALA A CA 1
ATOM 607 C C . ALA A 1 75 ? 2.301 0.658 -3.936 1.00 91.94 75 ALA A C 1
ATOM 609 O O . ALA A 1 75 ? 3.074 1.090 -3.082 1.00 91.94 75 ALA A O 1
ATOM 610 N N . ILE A 1 76 ? 0.983 0.628 -3.765 1.00 94.25 76 ILE A N 1
ATOM 611 C CA . ILE A 1 76 ? 0.347 0.829 -2.464 1.00 94.25 76 ILE A CA 1
ATOM 612 C C . ILE A 1 76 ? -0.079 -0.542 -1.959 1.00 94.25 76 ILE A C 1
ATOM 614 O O . ILE A 1 76 ? -0.805 -1.259 -2.641 1.00 94.25 76 ILE A O 1
ATOM 618 N N . ILE A 1 77 ? 0.408 -0.928 -0.788 1.00 93.88 77 ILE A N 1
ATOM 619 C CA . ILE A 1 77 ? 0.096 -2.212 -0.167 1.00 93.88 77 ILE A CA 1
ATOM 620 C C . ILE A 1 77 ? -1.054 -1.976 0.800 1.00 93.88 77 ILE A C 1
ATOM 622 O O . ILE A 1 77 ? -0.860 -1.321 1.819 1.00 93.88 77 ILE A O 1
ATOM 626 N N . PHE A 1 78 ? -2.242 -2.487 0.493 1.00 95.88 78 PHE A N 1
ATOM 627 C CA . PHE A 1 78 ? -3.371 -2.458 1.415 1.00 95.88 78 PHE A CA 1
ATOM 628 C C . PHE A 1 78 ? -3.313 -3.649 2.364 1.00 95.88 78 PHE A C 1
ATOM 630 O O . PHE A 1 78 ? -3.309 -4.802 1.929 1.00 95.88 78 PHE A O 1
ATOM 637 N N . HIS A 1 79 ? -3.325 -3.353 3.660 1.00 93.94 79 HIS A N 1
ATOM 638 C CA . HIS A 1 79 ? -3.446 -4.350 4.712 1.00 93.94 79 HIS A CA 1
ATOM 639 C C . HIS A 1 79 ? -4.925 -4.643 4.933 1.00 93.94 79 HIS A C 1
ATOM 641 O O . HIS A 1 79 ? -5.721 -3.726 5.162 1.00 93.94 79 HIS A O 1
ATOM 647 N N . THR A 1 80 ? -5.300 -5.916 4.850 1.00 93.31 80 THR A N 1
ATOM 648 C CA . THR A 1 80 ? -6.684 -6.343 5.079 1.00 93.31 80 THR A CA 1
ATOM 649 C C . THR A 1 80 ? -6.879 -6.894 6.486 1.00 93.31 80 THR A C 1
ATOM 651 O O . THR A 1 80 ? -5.955 -7.463 7.064 1.00 93.31 80 THR A O 1
ATOM 654 N N . GLU A 1 81 ? -8.103 -6.810 7.014 1.00 91.06 81 GLU A N 1
ATOM 655 C CA . GLU A 1 81 ? -8.465 -7.410 8.316 1.00 91.06 81 GLU A CA 1
ATOM 656 C C . GLU A 1 81 ? -8.144 -8.909 8.385 1.00 91.06 81 GLU A C 1
ATOM 658 O O . GLU A 1 81 ? -7.815 -9.446 9.438 1.00 91.06 81 GLU A O 1
ATOM 663 N N . LYS A 1 82 ? -8.183 -9.592 7.236 1.00 88.19 82 LYS A N 1
ATOM 664 C CA . LYS A 1 82 ? -7.871 -11.021 7.109 1.00 88.19 82 LYS A CA 1
ATOM 665 C C . LYS A 1 82 ? -6.364 -11.322 7.125 1.00 88.19 82 LYS A C 1
ATOM 667 O O . LYS A 1 82 ? -5.981 -12.451 6.824 1.00 88.19 82 LYS A O 1
ATOM 672 N N . GLY A 1 83 ? -5.515 -10.330 7.410 1.00 84.19 83 GLY A N 1
ATOM 673 C CA . GLY A 1 83 ? -4.058 -10.471 7.479 1.00 84.19 83 GLY A CA 1
ATOM 674 C C . GLY A 1 83 ? -3.385 -10.686 6.122 1.00 84.19 83 GLY A C 1
ATOM 675 O O . GLY A 1 83 ? -2.262 -11.181 6.067 1.00 84.19 83 GLY A O 1
ATOM 676 N N . LYS A 1 84 ? -4.076 -10.371 5.018 1.00 87.19 84 LYS A N 1
ATOM 677 C CA . LYS A 1 84 ? -3.510 -10.436 3.665 1.00 87.19 84 LYS A CA 1
ATOM 678 C C . LYS A 1 84 ? -3.130 -9.047 3.179 1.00 87.19 84 LYS A C 1
ATOM 680 O O . LYS A 1 84 ? -3.939 -8.123 3.277 1.00 87.19 84 LYS A O 1
ATOM 685 N N . ASP A 1 85 ? -1.957 -8.963 2.571 1.00 90.56 85 ASP A N 1
ATOM 686 C CA . ASP A 1 85 ? -1.457 -7.756 1.929 1.00 90.56 85 ASP A CA 1
ATOM 687 C C . ASP A 1 85 ? -1.773 -7.794 0.438 1.00 90.56 85 ASP A C 1
ATOM 689 O O . ASP A 1 85 ? -1.438 -8.752 -0.264 1.00 90.56 85 ASP A O 1
ATOM 693 N N . LEU A 1 86 ? -2.446 -6.751 -0.042 1.00 92.19 86 LEU A N 1
ATOM 694 C CA . LEU A 1 86 ? -2.862 -6.626 -1.432 1.00 92.19 86 LEU A CA 1
ATOM 695 C C . LEU A 1 86 ? -2.149 -5.448 -2.087 1.00 92.19 86 LEU A C 1
ATOM 697 O O . LEU A 1 86 ? -2.289 -4.302 -1.670 1.00 92.19 86 LEU A O 1
ATOM 701 N N . CYS A 1 87 ? -1.402 -5.737 -3.146 1.00 93.25 87 CYS A N 1
ATOM 702 C CA . CYS A 1 87 ? -0.716 -4.728 -3.939 1.00 93.25 87 CYS A CA 1
ATOM 703 C C . CYS A 1 87 ? -1.712 -4.017 -4.858 1.00 93.25 87 CYS A C 1
ATOM 705 O O . CYS A 1 87 ? -2.437 -4.668 -5.614 1.00 93.25 87 CYS A O 1
ATOM 707 N N . ALA A 1 88 ? -1.721 -2.693 -4.831 1.00 95.00 88 ALA A N 1
ATOM 708 C CA . ALA A 1 88 ? -2.579 -1.851 -5.644 1.00 95.00 88 ALA A CA 1
ATOM 709 C C . ALA A 1 88 ? -1.758 -0.826 -6.436 1.00 95.00 88 ALA A C 1
ATOM 711 O O . ALA A 1 88 ? -0.698 -0.368 -6.002 1.00 95.00 88 ALA A O 1
ATOM 712 N N . ASP A 1 89 ? -2.259 -0.509 -7.626 1.00 94.81 89 ASP A N 1
ATOM 713 C CA . ASP A 1 89 ? -1.625 0.403 -8.572 1.00 94.81 89 ASP A CA 1
ATOM 714 C C . ASP A 1 89 ? -1.957 1.864 -8.209 1.00 94.81 89 ASP A C 1
ATOM 716 O O . ASP A 1 89 ? -3.134 2.240 -8.257 1.00 94.81 89 ASP A O 1
ATOM 720 N N . PRO A 1 90 ? -0.962 2.707 -7.868 1.00 93.06 90 PRO A N 1
ATOM 721 C CA . PRO A 1 90 ? -1.201 4.110 -7.529 1.00 93.06 90 PRO A CA 1
ATOM 722 C C . PRO A 1 90 ? -1.801 4.927 -8.685 1.00 93.06 90 PRO A C 1
ATOM 724 O O . PRO A 1 90 ? -2.363 5.990 -8.440 1.00 93.06 90 PRO A O 1
ATOM 727 N N . SER A 1 91 ? -1.727 4.453 -9.933 1.00 93.94 91 SER A N 1
ATOM 728 C CA . SER A 1 91 ? -2.346 5.114 -11.087 1.00 93.94 91 SER A CA 1
ATOM 729 C C . SER A 1 91 ? -3.868 4.933 -11.160 1.00 93.94 91 SER A C 1
ATOM 731 O O . SER A 1 91 ? -4.523 5.576 -11.982 1.00 93.94 91 SER A O 1
ATOM 733 N N . LYS A 1 92 ? -4.469 4.075 -10.326 1.00 95.44 92 LYS A N 1
ATOM 734 C CA . LYS A 1 92 ? -5.924 3.860 -10.299 1.00 95.44 92 LYS A CA 1
ATOM 735 C C . LYS A 1 92 ? -6.607 4.860 -9.365 1.00 95.44 92 LYS A C 1
ATOM 737 O O . LYS A 1 92 ? -6.231 5.008 -8.205 1.00 95.44 92 LYS A O 1
ATOM 742 N N . SER A 1 93 ? -7.679 5.491 -9.842 1.00 95.31 93 SER A N 1
ATOM 743 C CA . SER A 1 93 ? -8.426 6.504 -9.081 1.00 95.31 93 SER A CA 1
ATOM 744 C C . SER A 1 93 ? -8.981 5.972 -7.757 1.00 95.31 93 SER A C 1
ATOM 746 O O . SER A 1 93 ? -8.851 6.639 -6.731 1.00 95.31 93 SER A O 1
ATOM 748 N N . TRP A 1 94 ? -9.542 4.758 -7.751 1.00 95.94 94 TRP A N 1
ATOM 749 C CA . TRP A 1 94 ? -10.084 4.140 -6.538 1.00 95.94 94 TRP A CA 1
ATOM 750 C C . TRP A 1 94 ? -9.011 3.953 -5.458 1.00 95.94 94 TRP A C 1
ATOM 752 O O . TRP A 1 94 ? -9.288 4.178 -4.284 1.00 95.94 94 TRP A O 1
ATOM 762 N N . VAL A 1 95 ? -7.770 3.627 -5.835 1.00 96.62 95 VAL A N 1
ATOM 763 C CA . VAL A 1 95 ? -6.658 3.419 -4.892 1.00 96.62 95 VAL A CA 1
ATOM 764 C C . VAL A 1 95 ? -6.375 4.699 -4.115 1.00 96.62 95 VAL A C 1
ATOM 766 O O . VAL A 1 95 ? -6.324 4.682 -2.886 1.00 96.62 95 VAL A O 1
ATOM 769 N N . ILE A 1 96 ? -6.276 5.827 -4.820 1.00 96.44 96 ILE A N 1
ATOM 770 C CA . ILE A 1 96 ? -6.047 7.134 -4.197 1.00 96.44 96 ILE A CA 1
ATOM 771 C C . ILE A 1 96 ? -7.243 7.551 -3.332 1.00 96.44 96 ILE A C 1
ATOM 773 O O . ILE A 1 96 ? -7.053 8.044 -2.222 1.00 96.44 96 ILE A O 1
ATOM 777 N N . GLN A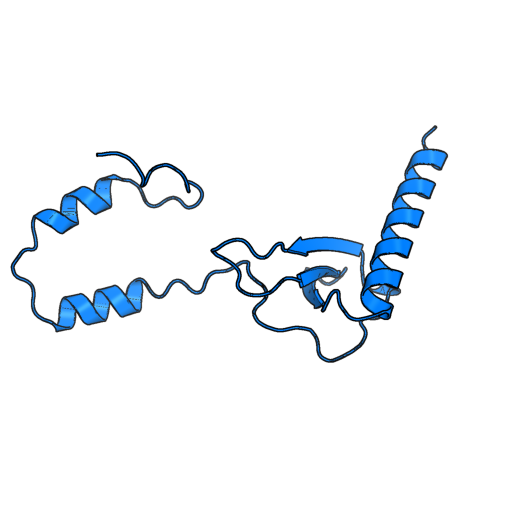 1 97 ? -8.476 7.285 -3.774 1.00 96.50 97 GLN A N 1
ATOM 778 C CA . GLN A 1 97 ? -9.668 7.539 -2.955 1.00 96.50 97 GLN A CA 1
ATOM 779 C C . GLN A 1 97 ? -9.638 6.754 -1.635 1.00 96.50 97 GLN A C 1
ATOM 781 O O . GLN A 1 97 ? -9.984 7.297 -0.587 1.00 96.50 97 GLN A O 1
ATOM 786 N N . HIS A 1 98 ? -9.203 5.493 -1.660 1.00 96.75 98 HIS A N 1
ATOM 787 C CA . HIS A 1 98 ? -9.094 4.664 -0.459 1.00 96.75 98 HIS A CA 1
ATOM 788 C C . HIS A 1 98 ? -8.017 5.191 0.496 1.00 96.75 98 HIS A C 1
ATOM 790 O O . HIS A 1 98 ? -8.264 5.285 1.697 1.00 96.75 98 HIS A O 1
ATOM 796 N N . VAL A 1 99 ? -6.859 5.601 -0.029 1.00 96.69 99 VAL A N 1
ATOM 797 C CA . VAL A 1 99 ? -5.791 6.228 0.768 1.00 96.69 99 VAL A CA 1
ATOM 798 C C . VAL A 1 99 ? -6.282 7.509 1.442 1.00 96.69 99 VAL A C 1
ATOM 800 O O . VAL A 1 99 ? -6.110 7.662 2.650 1.00 96.69 99 VAL A O 1
ATOM 803 N N . ASN A 1 100 ? -6.963 8.388 0.703 1.00 97.00 100 ASN A N 1
ATOM 804 C CA . ASN A 1 100 ? -7.505 9.632 1.255 1.00 97.00 100 ASN A CA 1
ATOM 805 C C . ASN A 1 100 ? -8.505 9.360 2.382 1.00 97.00 100 ASN A C 1
ATOM 807 O O . ASN A 1 100 ? -8.381 9.926 3.463 1.00 97.00 100 ASN A O 1
ATOM 811 N N . ARG A 1 101 ? -9.427 8.410 2.185 1.00 96.50 101 ARG A N 1
ATOM 812 C CA . ARG A 1 101 ? -10.394 8.012 3.221 1.00 96.50 101 ARG A CA 1
ATOM 813 C C . ARG A 1 101 ? -9.721 7.469 4.484 1.00 96.50 101 ARG A C 1
ATOM 815 O O . ARG A 1 101 ? -10.226 7.688 5.584 1.00 96.50 101 ARG A O 1
ATOM 822 N N . LEU A 1 102 ? -8.609 6.741 4.349 1.00 95.75 102 LEU A N 1
ATOM 823 C CA . LEU A 1 102 ? -7.820 6.278 5.497 1.00 95.75 102 LEU A CA 1
ATOM 824 C C . LEU A 1 102 ? -7.125 7.452 6.203 1.00 95.75 102 LEU A C 1
ATOM 826 O O . LEU A 1 102 ? -7.127 7.506 7.433 1.00 95.75 102 LEU A O 1
ATOM 830 N N . GLY A 1 103 ? -6.601 8.417 5.444 1.00 95.50 103 GLY A N 1
ATOM 831 C CA . GLY A 1 103 ? -6.042 9.661 5.977 1.00 95.50 103 GLY A CA 1
ATOM 832 C C . GLY A 1 103 ? -7.073 10.483 6.755 1.00 95.50 103 GLY A C 1
ATOM 833 O O . GLY A 1 103 ? -6.824 10.854 7.903 1.00 95.50 103 GLY A O 1
ATOM 834 N N . ASP A 1 104 ? -8.262 10.688 6.188 1.00 95.94 104 ASP A N 1
ATOM 835 C CA . ASP A 1 104 ? -9.364 11.402 6.840 1.00 95.94 104 ASP A CA 1
ATOM 836 C C . ASP A 1 104 ? -9.772 10.713 8.143 1.00 95.94 104 ASP A C 1
ATOM 838 O O . ASP A 1 104 ? -9.915 11.364 9.180 1.00 95.94 104 ASP A O 1
ATOM 842 N N . ARG A 1 105 ? -9.885 9.376 8.131 1.00 93.12 105 ARG A N 1
ATOM 843 C CA . ARG A 1 105 ? -10.131 8.581 9.344 1.00 93.12 105 ARG A CA 1
ATOM 844 C C . ARG A 1 105 ? -9.081 8.845 10.422 1.00 93.12 105 ARG A C 1
ATOM 846 O O . ARG A 1 105 ? -9.454 9.079 11.570 1.00 93.12 105 ARG A O 1
ATOM 853 N N . ALA A 1 106 ? -7.796 8.857 10.072 1.00 93.75 106 ALA A N 1
ATOM 854 C CA . ALA A 1 106 ? -6.723 9.139 11.027 1.00 93.75 106 ALA A CA 1
ATOM 855 C C . ALA A 1 106 ? -6.815 10.567 11.597 1.00 93.75 106 ALA A C 1
ATOM 857 O O . ALA A 1 106 ? -6.640 10.777 12.800 1.00 93.75 106 ALA A O 1
ATOM 858 N N . VAL A 1 107 ? -7.158 11.552 10.760 1.00 95.31 107 VAL A N 1
ATOM 859 C CA . VAL A 1 107 ? -7.381 12.941 11.193 1.00 95.31 107 VAL A CA 1
ATOM 860 C C . VAL A 1 107 ? -8.571 13.045 12.148 1.00 95.31 107 VAL A C 1
ATOM 862 O O . VAL A 1 107 ? -8.478 13.749 13.155 1.00 95.31 107 VAL A O 1
ATOM 865 N N . HIS A 1 108 ? -9.674 12.353 11.861 1.00 94.00 108 HIS A N 1
ATOM 866 C CA . HIS A 1 108 ? -10.843 12.314 12.739 1.00 94.00 108 HIS A CA 1
ATOM 867 C C . HIS A 1 108 ? -10.519 11.690 14.098 1.00 94.00 108 HIS A C 1
ATOM 869 O O . HIS A 1 108 ? -10.861 12.281 15.121 1.00 94.00 108 HIS A O 1
ATOM 875 N N . ILE A 1 109 ? -9.798 10.563 14.120 1.00 92.94 109 ILE A N 1
ATOM 876 C CA . ILE A 1 109 ? -9.349 9.917 15.365 1.00 92.94 109 ILE A CA 1
ATOM 877 C C . ILE A 1 109 ? -8.501 10.888 16.194 1.00 92.94 109 ILE A C 1
ATOM 879 O O . ILE A 1 109 ? -8.778 11.089 17.376 1.00 92.94 109 ILE A O 1
ATOM 883 N N . ARG A 1 110 ? -7.533 11.570 15.569 1.00 95.62 110 ARG A N 1
ATOM 884 C CA . ARG A 1 110 ? -6.695 12.568 16.250 1.00 95.62 110 ARG A CA 1
ATOM 885 C C . ARG A 1 110 ? -7.519 13.691 16.890 1.00 95.62 110 ARG A C 1
ATOM 887 O O . ARG A 1 110 ? -7.221 14.080 18.010 1.00 95.62 110 ARG A O 1
ATOM 894 N N . LYS A 1 111 ? -8.547 14.203 16.202 1.00 95.88 111 LYS A N 1
ATOM 895 C CA . LYS A 1 111 ? -9.437 15.257 16.731 1.00 95.88 111 LYS A CA 1
ATOM 896 C C . LYS A 1 111 ? -10.324 14.777 17.881 1.00 95.88 111 LYS A C 1
ATOM 898 O O . LYS A 1 111 ? -10.671 15.577 18.730 1.00 95.88 111 LYS A O 1
ATOM 903 N N . SER A 1 112 ? -10.714 13.502 17.907 1.00 91.19 112 SER A N 1
ATOM 904 C CA . SER A 1 112 ? -11.504 12.950 19.021 1.00 91.19 112 SER A CA 1
ATOM 905 C C . SER A 1 112 ? -10.697 12.712 20.302 1.00 91.19 112 SER A C 1
ATOM 907 O O . SER A 1 112 ? -11.285 12.480 21.351 1.00 91.19 112 SER A O 1
ATOM 909 N N . GLN A 1 113 ? -9.364 12.734 20.211 1.00 85.31 113 GLN A N 1
ATOM 910 C CA . GLN A 1 113 ? -8.450 12.548 21.343 1.00 85.31 113 GLN A CA 1
ATOM 911 C C . GLN A 1 113 ? -7.946 13.870 21.945 1.00 85.31 113 GLN A C 1
ATOM 913 O O . GLN A 1 113 ? -7.289 13.838 22.984 1.00 85.31 113 GLN A O 1
ATOM 918 N N . SER A 1 114 ? -8.212 15.001 21.283 1.00 72.81 114 SER A N 1
ATOM 919 C CA . SER A 1 114 ? -7.925 16.362 21.759 1.00 72.81 114 SER A CA 1
ATOM 920 C C . SER A 1 114 ? -9.154 16.981 22.400 1.00 72.81 114 SER A C 1
ATOM 922 O O . SER A 1 114 ? -8.997 17.612 23.463 1.00 72.81 114 SER A O 1
#

Secondary structure (DSSP, 8-state):
---SSTT--S---TTTHHHHTT-S---HHHHHHHHHHT----TTS--S--SSPPPGGGEEEEEEE---TT-SS-EEEEEETTS-EEEE-TTSHHHHHHHHHHHHHHHHHHHHT-

Mean predicted aligned error: 14.1 Å

Foldseek 3Di:
DDDPPPDDDDDPDPVVVVVVVVPPDDDPVVVVVVCVVPPDPPPPEDPDADPDQDDLVQFPDWDWDDCDVVHNDTWIWTQGPVRDTGTHDPPDPSVVVSNVVNVVVVVVVVVVVD

pLDDT: mean 73.72, std 22.9, range [27.28, 97.0]

Nearest PDB structures (foldseek):
  5ur7-assembly1_B  TM=9.874E-01  e=1.063E-06  Homo sapiens
  2hci-assembly1_B  TM=9.486E-01  e=1.679E-06  unclassified
  1m8a-assembly1_A  TM=9.421E-01  e=5.100E-06  unclassified
  1qe6-assembly3_C  TM=8.324E-01  e=9.040E-05  Homo sapiens
  1icw-assembly1_B  TM=8.594E-01  e=1.980E-04  Homo sapiens